Protein AF-A0A2N4Z0I4-F1 (afdb_monomer)

Sequence (172 aa):
FRTHAGIEQAISRGLAYAPYADLVWCETSKPDLEQARRFAEAIHARFPGKLLAYNCSPSFNWKKNLDDKTIASFQQQLSDMGYKYQFITLAGIHSMWFNMFDLAHAYAQGEGMRHYVEKVQQPEFAAAPEGYSFVSHQQEVGTGYFDKVTTIIQGGASSVTALTGSTEEDQF

Organism: Klebsiella variicola (NCBI:txid244366)

Solvent-accessible surface area (backbone atoms only — not comparable to full-atom values): 10260 Å² total; per-residue (Å²): 140,86,81,78,84,56,69,69,51,46,45,56,49,46,57,71,42,50,90,80,38,84,56,48,70,71,91,73,95,58,94,47,69,66,64,50,45,56,46,35,53,60,43,34,76,79,38,72,85,58,40,22,35,44,74,61,47,72,89,44,62,57,78,82,74,43,54,72,71,52,60,75,42,43,66,59,57,40,39,78,56,35,32,75,45,73,45,52,84,49,53,67,59,57,53,53,53,48,54,50,47,56,48,54,55,48,32,72,75,51,67,37,68,59,42,47,40,67,73,44,52,50,53,40,60,68,35,33,88,79,69,50,60,65,75,40,50,56,62,65,76,36,46,61,56,54,34,51,53,48,21,58,75,53,73,72,60,64,97,79,54,72,58,76,93,28,71,55,76,77,74,104

Mean predicted aligned error: 5.07 Å

InterPro domains:
  IPR006254 Isocitrate lyase [PF00463] (1-172)
  IPR006254 Isocitrate lyase [PTHR21631] (1-172)
  IPR006254 Isocitrate lyase [TIGR01346] (1-172)
  IPR015813 Pyruvate/Phosphoenolpyruvate kinase-like domain superfamily [SSF51621] (1-156)
  IPR040442 Pyruvate kinase-like domain superfamily [G3DSA:3.20.20.60] (1-172)

Radius of gyration: 24.91 Å; Cα contacts (8 Å, |Δi|>4): 155; chains: 1; bounding box: 67×44×56 Å

Foldseek 3Di:
DDDDDDLVVQLVVQLVCQVPDQEAEDDDPELDLVSLLVSLCSNCVNVPLRAYAYAPEPNYPDVVRDDPVCVVCSVVSSVVSRRPHYDYPCPPVCVVVVLVCQLVVVLVVDPNVVSCCVSPQVVQVVCVVVPRDCNLVCVVVPLVVVLVVVCVVVPNDDPDRDPVPDPSVVPD

Structure (mmCIF, N/CA/C/O backbone):
data_AF-A0A2N4Z0I4-F1
#
_entry.id   AF-A0A2N4Z0I4-F1
#
loop_
_atom_site.group_PDB
_atom_site.id
_atom_site.type_symbol
_atom_site.label_atom_id
_atom_site.label_alt_id
_atom_site.label_comp_id
_atom_site.label_asym_id
_atom_site.label_entity_id
_atom_site.label_seq_id
_atom_site.pdbx_PDB_ins_code
_atom_site.Cartn_x
_atom_site.Cartn_y
_atom_site.Cartn_z
_atom_site.occupancy
_atom_site.B_iso_or_equiv
_atom_site.auth_seq_id
_atom_site.auth_comp_id
_atom_site.auth_asym_id
_atom_site.auth_atom_id
_atom_site.pdbx_PDB_model_num
ATOM 1 N N . PHE A 1 1 ? 35.441 -11.682 -4.267 1.00 81.25 1 PHE A N 1
ATOM 2 C CA . PHE A 1 1 ? 35.013 -11.251 -5.619 1.00 81.25 1 PHE A CA 1
ATOM 3 C C . PHE A 1 1 ? 34.317 -9.891 -5.535 1.00 81.25 1 PHE A C 1
ATOM 5 O O . PHE A 1 1 ? 33.760 -9.592 -4.486 1.00 81.25 1 PHE A O 1
ATOM 12 N N . ARG A 1 2 ? 34.362 -9.066 -6.593 1.00 91.56 2 ARG A N 1
ATOM 13 C CA . ARG A 1 2 ? 33.592 -7.807 -6.743 1.00 91.56 2 ARG A CA 1
ATOM 14 C C . ARG A 1 2 ? 32.676 -7.929 -7.968 1.00 91.56 2 ARG A C 1
ATOM 16 O O . ARG A 1 2 ? 33.002 -8.696 -8.868 1.00 91.56 2 ARG A O 1
ATOM 23 N N . THR A 1 3 ? 31.555 -7.206 -8.002 1.00 93.81 3 THR A N 1
ATOM 24 C CA . THR A 1 3 ? 30.606 -7.236 -9.134 1.00 93.81 3 THR A CA 1
ATOM 25 C C . THR A 1 3 ? 30.303 -5.831 -9.651 1.00 93.81 3 THR A C 1
ATOM 27 O O . THR A 1 3 ? 30.473 -4.858 -8.916 1.00 93.81 3 THR A O 1
ATOM 30 N N . HIS A 1 4 ? 29.856 -5.732 -10.904 1.00 93.62 4 HIS A N 1
ATOM 31 C CA . HIS A 1 4 ? 29.339 -4.496 -11.489 1.00 93.62 4 HIS A CA 1
ATOM 32 C C . HIS A 1 4 ? 27.823 -4.438 -11.276 1.00 93.62 4 HIS A C 1
ATOM 34 O O . HIS A 1 4 ? 27.071 -5.123 -11.969 1.00 93.62 4 HIS A O 1
ATOM 40 N N . ALA A 1 5 ? 27.390 -3.663 -10.282 1.00 94.25 5 ALA A N 1
ATOM 41 C CA . ALA A 1 5 ? 25.975 -3.470 -9.984 1.00 94.25 5 ALA A CA 1
ATOM 42 C C . ALA A 1 5 ? 25.289 -2.612 -11.061 1.00 94.25 5 ALA A C 1
ATOM 44 O O . ALA A 1 5 ? 25.909 -1.718 -11.638 1.00 94.25 5 ALA A O 1
ATOM 45 N N . GLY A 1 6 ? 23.999 -2.859 -11.301 1.00 95.50 6 GLY A N 1
ATOM 46 C CA . GLY A 1 6 ? 23.176 -2.048 -12.198 1.00 95.50 6 GLY A CA 1
ATOM 47 C C . GLY A 1 6 ? 22.150 -2.855 -12.987 1.00 95.50 6 GLY A C 1
ATOM 48 O O . GLY A 1 6 ? 21.983 -4.059 -12.788 1.00 95.50 6 GLY A O 1
ATOM 49 N N . ILE A 1 7 ? 21.478 -2.169 -13.913 1.00 97.19 7 ILE A N 1
ATOM 50 C CA . ILE A 1 7 ? 20.348 -2.713 -14.674 1.00 97.19 7 ILE A CA 1
ATOM 51 C C . ILE A 1 7 ? 20.715 -3.940 -15.518 1.00 97.19 7 ILE A C 1
ATOM 53 O O . ILE A 1 7 ? 19.937 -4.881 -15.585 1.00 97.19 7 ILE A O 1
ATOM 57 N N . GLU A 1 8 ? 21.926 -3.999 -16.077 1.00 97.69 8 GLU A N 1
ATOM 58 C CA . GLU A 1 8 ? 22.389 -5.161 -16.852 1.00 97.69 8 GLU A CA 1
ATOM 59 C C . GLU A 1 8 ? 22.485 -6.427 -15.994 1.00 97.69 8 GLU A C 1
ATOM 61 O O . GLU A 1 8 ? 22.062 -7.510 -16.401 1.00 97.69 8 GLU A O 1
ATOM 66 N N . GLN A 1 9 ? 22.987 -6.287 -14.764 1.00 97.38 9 GLN A N 1
ATOM 67 C CA . GLN A 1 9 ? 23.040 -7.394 -13.814 1.00 97.38 9 GLN A CA 1
ATOM 68 C C . GLN A 1 9 ? 21.628 -7.823 -13.392 1.00 97.38 9 GLN A C 1
ATOM 70 O O . GLN A 1 9 ? 21.367 -9.021 -13.261 1.00 97.38 9 GLN A O 1
ATOM 75 N N . ALA A 1 10 ? 20.720 -6.863 -13.202 1.00 97.94 10 ALA A N 1
ATOM 76 C CA . ALA A 1 10 ? 19.330 -7.144 -12.873 1.00 97.94 10 ALA A CA 1
ATOM 77 C C . ALA A 1 10 ? 18.601 -7.874 -14.008 1.00 97.94 10 ALA A C 1
ATOM 79 O O . ALA A 1 10 ? 17.959 -8.885 -13.742 1.00 97.94 10 ALA A O 1
ATOM 80 N N . ILE A 1 11 ? 18.740 -7.427 -15.261 1.00 98.62 11 ILE A N 1
ATOM 81 C CA . ILE A 1 11 ? 18.153 -8.082 -16.441 1.00 98.62 11 ILE A CA 1
ATOM 82 C C . ILE A 1 11 ? 18.692 -9.508 -16.575 1.00 98.62 11 ILE A C 1
ATOM 84 O O . ILE A 1 11 ? 17.911 -10.448 -16.709 1.00 98.62 11 ILE A O 1
ATOM 88 N N . SER A 1 12 ? 20.014 -9.689 -16.475 1.00 98.44 12 SER A N 1
ATOM 89 C CA . SER A 1 12 ? 20.657 -11.007 -16.537 1.00 98.44 12 SER A CA 1
ATOM 90 C C . SER A 1 12 ? 20.060 -11.983 -15.513 1.00 98.44 12 SER A C 1
ATOM 92 O O . SER A 1 12 ? 19.677 -13.101 -15.862 1.00 98.44 12 SER A O 1
ATOM 94 N N . ARG A 1 13 ? 19.902 -11.539 -14.258 1.00 98.50 13 ARG A N 1
ATOM 95 C CA . ARG A 1 13 ? 19.281 -12.340 -13.193 1.00 98.50 13 ARG A CA 1
ATOM 96 C C . ARG A 1 13 ? 17.783 -12.544 -13.411 1.00 98.50 13 ARG A C 1
ATOM 98 O O . ARG A 1 13 ? 17.310 -13.664 -13.266 1.00 98.50 13 ARG A O 1
ATOM 105 N N . GLY A 1 14 ? 17.051 -11.506 -13.806 1.00 98.50 14 GLY A N 1
ATOM 106 C CA . GLY A 1 14 ? 15.618 -11.580 -14.085 1.00 98.50 14 GLY A CA 1
ATOM 107 C C . GLY A 1 14 ? 15.292 -12.599 -15.176 1.00 98.50 14 GLY A C 1
ATOM 108 O O . GLY A 1 14 ? 14.396 -13.418 -14.996 1.00 98.50 14 GLY A O 1
ATOM 109 N N . LEU A 1 15 ? 16.075 -12.627 -16.260 1.00 98.75 15 LEU A N 1
ATOM 110 C CA . LEU A 1 15 ? 15.952 -13.624 -17.326 1.00 98.75 15 LEU A CA 1
ATOM 111 C C . LEU A 1 15 ? 16.251 -15.045 -16.840 1.00 98.75 15 LEU A C 1
ATOM 113 O O . LEU A 1 15 ? 15.549 -15.978 -17.220 1.00 98.75 15 LEU A O 1
ATOM 117 N N . ALA A 1 16 ? 17.274 -15.215 -15.998 1.00 98.69 16 ALA A N 1
ATOM 118 C CA . ALA A 1 16 ? 17.616 -16.517 -15.431 1.00 98.69 16 ALA A CA 1
ATOM 119 C C . ALA A 1 16 ? 16.532 -17.044 -14.474 1.00 98.69 16 ALA A C 1
ATOM 121 O O . ALA A 1 16 ? 16.325 -18.253 -14.389 1.00 98.69 16 ALA A O 1
ATOM 122 N N . TYR A 1 17 ? 15.842 -16.151 -13.760 1.00 98.69 17 TYR A N 1
ATOM 123 C CA . TYR A 1 17 ? 14.817 -16.513 -12.777 1.00 98.69 17 TYR A CA 1
ATOM 124 C C . TYR A 1 17 ? 13.417 -16.645 -13.381 1.00 98.69 17 TYR A C 1
ATOM 126 O O . TYR A 1 17 ? 12.594 -17.371 -12.830 1.00 98.69 17 TYR A O 1
ATOM 134 N N . ALA A 1 18 ? 13.145 -16.000 -14.518 1.00 98.56 18 ALA A N 1
ATOM 135 C CA . ALA A 1 18 ? 11.823 -15.975 -15.139 1.00 98.56 18 ALA A CA 1
ATOM 136 C C . ALA A 1 18 ? 11.174 -17.363 -15.354 1.00 98.56 18 ALA A C 1
ATOM 138 O O . ALA A 1 18 ? 9.972 -17.464 -15.118 1.00 98.56 18 ALA A O 1
ATOM 139 N N . PRO A 1 19 ? 11.880 -18.450 -15.727 1.00 98.56 19 PRO A N 1
ATOM 140 C CA . PRO A 1 19 ? 11.257 -19.776 -15.842 1.00 98.56 19 PRO A CA 1
ATOM 141 C C . PRO A 1 19 ? 10.740 -20.367 -14.520 1.00 98.56 19 PRO A C 1
ATOM 143 O O . PRO A 1 19 ? 9.950 -21.303 -14.552 1.00 98.56 19 PRO A O 1
ATOM 146 N N . TYR A 1 20 ? 11.185 -19.839 -13.375 1.00 98.62 20 TYR A N 1
ATOM 147 C CA . TYR A 1 20 ? 10.960 -20.417 -12.044 1.00 98.62 20 TYR A CA 1
ATOM 148 C C . TYR A 1 20 ? 10.134 -19.528 -11.105 1.00 98.62 20 TYR A C 1
ATOM 150 O O . TYR A 1 20 ? 9.899 -19.911 -9.963 1.00 98.62 20 TYR A O 1
ATOM 158 N N . ALA A 1 21 ? 9.732 -18.337 -11.544 1.00 98.56 21 ALA A N 1
ATOM 159 C CA . ALA A 1 21 ? 8.993 -17.380 -10.726 1.00 98.56 21 ALA A CA 1
ATOM 160 C C . ALA A 1 21 ? 7.771 -16.881 -11.487 1.00 98.56 21 ALA A C 1
ATOM 162 O O . ALA A 1 21 ? 7.928 -16.470 -12.629 1.00 98.56 21 ALA A O 1
ATOM 163 N N . ASP A 1 22 ? 6.580 -16.863 -10.891 1.00 98.69 22 ASP A N 1
ATOM 164 C CA . ASP A 1 22 ? 5.375 -16.348 -11.561 1.00 98.69 22 ASP A CA 1
ATOM 165 C C . ASP A 1 22 ? 5.511 -14.860 -11.909 1.00 98.69 22 ASP A C 1
ATOM 167 O O . ASP A 1 22 ? 5.177 -14.442 -13.021 1.00 98.69 22 ASP A O 1
ATOM 171 N N . LEU A 1 23 ? 6.086 -14.087 -10.980 1.00 98.75 23 LEU A N 1
ATOM 172 C CA . LEU A 1 23 ? 6.410 -12.674 -11.137 1.00 98.75 23 LEU A CA 1
ATOM 173 C C . LEU A 1 23 ? 7.910 -12.429 -10.959 1.00 98.75 23 LEU A C 1
ATOM 175 O O . LEU A 1 23 ? 8.563 -13.074 -10.141 1.00 98.75 23 LEU A O 1
ATOM 179 N N . VAL A 1 24 ? 8.447 -11.444 -11.680 1.00 98.62 24 VAL A N 1
ATOM 180 C CA . VAL A 1 24 ? 9.829 -10.970 -11.502 1.00 98.62 24 VAL A CA 1
ATOM 181 C C . VAL A 1 24 ? 9.833 -9.520 -11.021 1.00 98.62 24 VAL A C 1
ATOM 183 O O . VAL A 1 24 ? 9.118 -8.672 -11.553 1.00 98.62 24 VAL A O 1
ATOM 186 N N . TRP A 1 25 ? 10.673 -9.226 -10.031 1.00 98.62 25 TRP A N 1
ATOM 187 C CA . TRP A 1 25 ? 10.873 -7.891 -9.469 1.00 98.62 25 TRP A CA 1
ATOM 188 C C . TRP A 1 25 ? 12.366 -7.549 -9.426 1.00 98.62 25 TRP A C 1
ATOM 190 O O . TRP A 1 25 ? 13.189 -8.366 -9.013 1.00 98.62 25 TRP A O 1
ATOM 200 N N . CYS A 1 26 ? 12.705 -6.332 -9.852 1.00 97.62 26 CYS A N 1
ATOM 201 C CA . CYS A 1 26 ? 14.008 -5.708 -9.651 1.00 97.62 26 CYS A CA 1
ATOM 202 C C . CYS A 1 26 ? 13.871 -4.538 -8.670 1.00 97.62 26 CYS A C 1
ATOM 204 O O . CYS A 1 26 ? 13.108 -3.609 -8.933 1.00 97.62 26 CYS A O 1
ATOM 206 N N . GLU A 1 27 ? 14.632 -4.550 -7.575 1.00 97.81 27 GLU A N 1
ATOM 207 C CA . GLU A 1 27 ? 14.760 -3.378 -6.701 1.00 97.81 27 GLU A CA 1
ATOM 208 C C . GLU A 1 27 ? 15.472 -2.236 -7.445 1.00 97.81 27 GLU A C 1
ATOM 210 O O . GLU A 1 27 ? 16.404 -2.477 -8.220 1.00 97.81 27 GLU A O 1
ATOM 215 N N . THR A 1 28 ? 15.053 -0.994 -7.204 1.00 95.94 28 THR A N 1
ATOM 216 C CA . THR A 1 28 ? 15.621 0.204 -7.839 1.00 95.94 28 THR A CA 1
ATOM 217 C C . THR A 1 28 ? 16.048 1.228 -6.788 1.00 95.94 28 THR A C 1
ATOM 219 O O . THR A 1 28 ? 15.600 1.212 -5.645 1.00 95.94 28 THR A O 1
ATOM 222 N N . SER A 1 29 ? 16.948 2.142 -7.156 1.00 95.69 29 SER A N 1
ATOM 223 C CA . SER A 1 29 ? 17.416 3.206 -6.252 1.00 95.69 29 SER A CA 1
ATOM 224 C C . SER A 1 29 ? 16.589 4.494 -6.337 1.00 95.69 29 SER A C 1
ATOM 226 O O . SER A 1 29 ? 16.764 5.390 -5.508 1.00 95.69 29 SER A O 1
ATOM 228 N N . LYS A 1 30 ? 15.712 4.604 -7.342 1.00 97.00 30 LYS A N 1
ATOM 229 C CA . LYS A 1 30 ? 14.841 5.753 -7.620 1.00 97.00 30 LYS A CA 1
ATOM 230 C C . LYS A 1 30 ? 13.547 5.291 -8.308 1.00 97.00 30 LYS A C 1
ATOM 232 O O . LYS A 1 30 ? 13.570 4.259 -8.986 1.00 97.00 30 LYS A O 1
ATOM 237 N N . PRO A 1 31 ? 12.456 6.073 -8.211 1.00 97.56 31 PRO A N 1
ATOM 238 C CA . PRO A 1 31 ? 11.245 5.828 -8.981 1.00 97.56 31 PRO A CA 1
ATOM 239 C C . PRO A 1 31 ? 11.462 6.319 -10.422 1.00 97.56 31 PRO A C 1
ATOM 241 O O . PRO A 1 31 ? 11.209 7.476 -10.742 1.00 97.56 31 PRO A O 1
ATOM 244 N N . ASP A 1 32 ? 12.006 5.450 -11.274 1.00 98.19 32 ASP A N 1
ATOM 245 C CA . ASP A 1 32 ? 12.416 5.766 -12.648 1.00 98.19 32 ASP A CA 1
ATOM 246 C C . ASP A 1 32 ? 11.672 4.871 -13.654 1.00 98.19 32 ASP A C 1
ATOM 248 O O . ASP A 1 32 ? 11.903 3.660 -13.725 1.00 98.19 32 ASP A O 1
ATOM 252 N N . LEU A 1 33 ? 10.767 5.484 -14.424 1.00 98.44 33 LEU A N 1
ATOM 253 C CA . LEU A 1 33 ? 9.953 4.800 -15.433 1.00 98.44 33 LEU A CA 1
ATOM 254 C C . LEU A 1 33 ? 10.768 4.336 -16.644 1.00 98.44 33 LEU A C 1
ATOM 256 O O . LEU A 1 33 ? 10.392 3.352 -17.275 1.00 98.44 33 LEU A O 1
ATOM 260 N N . GLU A 1 34 ? 11.879 4.997 -16.969 1.00 98.25 34 GLU A N 1
ATOM 261 C CA . GLU A 1 34 ? 12.736 4.591 -18.085 1.00 98.25 34 GLU A CA 1
ATOM 262 C C . GLU A 1 34 ? 13.508 3.323 -17.723 1.00 98.25 34 GLU A C 1
ATOM 264 O O . GLU A 1 34 ? 13.545 2.355 -18.485 1.00 98.25 34 GLU A O 1
ATOM 269 N N . GLN A 1 35 ? 14.065 3.285 -16.510 1.00 98.38 35 GLN A N 1
ATOM 270 C CA . GLN A 1 35 ? 14.698 2.075 -15.992 1.00 98.38 35 GLN A CA 1
ATOM 271 C C . GLN A 1 35 ? 13.698 0.912 -15.898 1.00 98.38 35 GLN A C 1
ATOM 273 O O . GLN A 1 35 ? 14.046 -0.216 -16.258 1.00 98.38 35 GLN A O 1
ATOM 278 N N . ALA A 1 36 ? 12.467 1.184 -15.450 1.00 98.69 36 ALA A N 1
ATOM 279 C CA . ALA A 1 36 ? 11.396 0.191 -15.394 1.00 98.69 36 ALA A CA 1
ATOM 280 C C . ALA A 1 36 ? 11.048 -0.347 -16.792 1.00 98.69 36 ALA A C 1
ATOM 282 O O . ALA A 1 36 ? 11.008 -1.561 -16.994 1.00 98.69 36 ALA A O 1
ATOM 283 N N . ARG A 1 37 ? 10.888 0.539 -17.784 1.00 98.75 37 ARG A N 1
ATOM 284 C CA . ARG A 1 37 ? 10.606 0.152 -19.172 1.00 98.75 37 ARG A CA 1
ATOM 285 C C . ARG A 1 37 ? 11.709 -0.733 -19.744 1.00 98.75 37 ARG A C 1
ATOM 287 O O . ARG A 1 37 ? 11.415 -1.814 -20.242 1.00 98.75 37 ARG A O 1
ATOM 294 N N . ARG A 1 38 ? 12.975 -0.333 -19.591 1.00 98.69 38 ARG A N 1
ATOM 295 C CA . ARG A 1 38 ? 14.127 -1.114 -20.068 1.00 98.69 38 ARG A CA 1
ATOM 296 C C . ARG A 1 38 ? 14.169 -2.518 -19.465 1.00 98.69 38 ARG A C 1
ATOM 298 O O . ARG A 1 38 ? 14.488 -3.476 -20.166 1.00 98.69 38 ARG A O 1
ATOM 305 N N . PHE A 1 39 ? 13.873 -2.651 -18.170 1.00 98.81 39 PHE A N 1
ATOM 306 C CA . PHE A 1 39 ? 13.789 -3.965 -17.533 1.00 98.81 39 PHE A CA 1
ATOM 307 C C . PHE A 1 39 ? 12.649 -4.793 -18.131 1.00 98.81 39 PHE A C 1
ATOM 309 O O . PHE A 1 39 ? 12.873 -5.930 -18.543 1.00 98.81 39 PHE A O 1
ATOM 316 N N . ALA A 1 40 ? 11.447 -4.218 -18.204 1.00 98.81 40 ALA A N 1
ATOM 317 C CA . ALA A 1 40 ? 10.260 -4.897 -18.706 1.00 98.81 40 ALA A CA 1
ATOM 318 C C . ALA A 1 40 ? 10.432 -5.383 -20.151 1.00 98.81 40 ALA A C 1
ATOM 320 O O . ALA A 1 40 ? 10.242 -6.567 -20.421 1.00 98.81 40 ALA A O 1
ATOM 321 N N . GLU A 1 41 ? 10.889 -4.508 -21.049 1.00 98.75 41 GLU A N 1
ATOM 322 C CA . GLU A 1 41 ? 11.152 -4.837 -22.453 1.00 98.75 41 GLU A CA 1
ATOM 323 C C . GLU A 1 41 ? 12.166 -5.978 -22.590 1.00 98.75 41 GLU A C 1
ATOM 325 O O . GLU A 1 41 ? 11.949 -6.911 -23.364 1.00 98.75 41 GLU A O 1
ATOM 330 N N . ALA A 1 42 ? 13.247 -5.963 -21.802 1.00 98.75 42 ALA A N 1
ATOM 331 C CA . ALA A 1 42 ? 14.258 -7.015 -21.843 1.00 98.75 42 ALA A CA 1
ATOM 332 C C . ALA A 1 42 ? 13.721 -8.374 -21.363 1.00 98.75 42 ALA A C 1
ATOM 334 O O . ALA A 1 4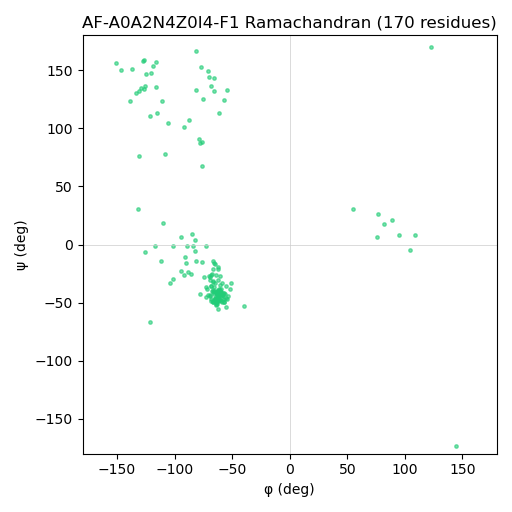2 ? 14.035 -9.406 -21.964 1.00 98.75 42 ALA A O 1
ATOM 335 N N . ILE A 1 43 ? 12.900 -8.392 -20.306 1.00 98.81 43 ILE A N 1
ATOM 336 C CA . ILE A 1 43 ? 12.248 -9.621 -19.837 1.00 98.81 43 ILE A CA 1
ATOM 337 C C . ILE A 1 43 ? 11.242 -10.116 -20.878 1.00 98.81 43 ILE A C 1
ATOM 339 O O . ILE A 1 43 ? 11.283 -11.290 -21.252 1.00 98.81 43 ILE A O 1
ATOM 343 N N . HIS A 1 44 ? 10.374 -9.241 -21.391 1.00 98.81 44 HIS A N 1
ATOM 344 C CA . HIS A 1 44 ? 9.329 -9.605 -22.351 1.00 98.81 44 HIS A CA 1
ATOM 345 C C . HIS A 1 44 ? 9.867 -10.013 -23.719 1.00 98.81 44 HIS A C 1
ATOM 347 O O . HIS A 1 44 ? 9.248 -10.849 -24.370 1.00 98.81 44 HIS A O 1
ATOM 353 N N . ALA A 1 45 ? 11.043 -9.532 -24.128 1.00 98.69 45 ALA A N 1
ATOM 354 C CA . ALA A 1 45 ? 11.708 -9.994 -25.347 1.00 98.69 45 ALA A CA 1
ATOM 355 C C . ALA A 1 45 ? 12.041 -11.499 -25.318 1.00 98.69 45 ALA A C 1
ATOM 357 O O . ALA A 1 45 ? 12.137 -12.136 -26.367 1.00 98.69 45 ALA A O 1
ATOM 358 N N . ARG A 1 46 ? 12.235 -12.082 -24.126 1.00 98.50 46 ARG A N 1
ATOM 359 C CA . ARG A 1 46 ? 12.481 -13.524 -23.935 1.00 98.50 46 ARG A CA 1
ATOM 360 C C . ARG A 1 46 ? 11.259 -14.274 -23.415 1.00 98.50 46 ARG A C 1
ATOM 362 O O . ARG A 1 46 ? 11.071 -15.434 -23.764 1.00 98.50 46 ARG A O 1
ATOM 369 N N . PHE A 1 47 ? 10.448 -13.617 -22.594 1.00 98.56 47 PHE A N 1
ATOM 370 C CA . PHE A 1 47 ? 9.264 -14.173 -21.951 1.00 98.56 47 PHE A CA 1
ATOM 371 C C . PHE A 1 47 ? 8.072 -13.222 -22.145 1.00 98.56 47 PHE A C 1
ATOM 373 O O . PHE A 1 47 ? 7.711 -12.491 -21.216 1.00 98.56 47 PHE A O 1
ATOM 380 N N . PRO A 1 48 ? 7.466 -13.181 -23.347 1.00 98.56 48 PRO A N 1
ATOM 381 C CA . PRO A 1 48 ? 6.326 -12.311 -23.617 1.00 98.56 48 PRO A CA 1
ATOM 382 C C . PRO A 1 48 ? 5.196 -12.531 -22.607 1.00 98.56 48 PRO A C 1
ATOM 384 O O . PRO A 1 48 ? 4.838 -13.668 -22.304 1.00 98.56 48 PRO A O 1
ATOM 387 N N . GLY A 1 49 ? 4.648 -11.442 -22.066 1.00 97.56 49 GLY A N 1
ATOM 388 C CA . GLY A 1 49 ? 3.566 -11.501 -21.079 1.00 97.56 49 GLY A CA 1
ATOM 389 C C . GLY A 1 49 ? 3.995 -11.903 -19.664 1.00 97.56 49 GLY A C 1
ATOM 390 O O . GLY A 1 49 ? 3.129 -12.067 -18.805 1.00 97.56 49 GLY A O 1
ATOM 391 N N . LYS A 1 50 ? 5.301 -12.043 -19.383 1.00 98.75 50 LYS A N 1
ATOM 392 C CA . LYS A 1 50 ? 5.781 -12.326 -18.024 1.00 98.75 50 LYS A CA 1
ATOM 393 C C . LYS A 1 50 ? 5.305 -11.249 -17.051 1.00 98.75 50 LYS A C 1
ATOM 395 O O . LYS A 1 50 ? 5.576 -10.068 -17.258 1.00 98.75 50 LYS A O 1
ATOM 400 N N . LEU A 1 51 ? 4.615 -11.651 -15.988 1.00 98.75 51 LEU A N 1
ATOM 401 C CA . LEU A 1 51 ? 4.135 -10.713 -14.980 1.00 98.75 51 LEU A CA 1
ATOM 402 C C . LEU A 1 51 ? 5.320 -10.121 -14.208 1.00 98.75 51 LEU A C 1
ATOM 404 O O . LEU A 1 51 ? 6.256 -10.830 -13.831 1.00 98.75 51 LEU A O 1
ATOM 408 N N . LEU A 1 52 ? 5.283 -8.812 -13.979 1.00 98.94 52 LEU A N 1
ATOM 409 C CA . LEU A 1 52 ? 6.310 -8.096 -13.230 1.00 98.94 52 LEU A CA 1
ATOM 410 C C . LEU A 1 52 ? 5.717 -7.502 -11.953 1.00 98.94 52 LEU A C 1
ATOM 412 O O . LEU A 1 52 ? 4.511 -7.248 -11.868 1.00 98.94 52 LEU A O 1
ATOM 416 N N . ALA A 1 53 ? 6.578 -7.251 -10.972 1.00 98.88 53 ALA A N 1
ATOM 417 C CA . ALA A 1 53 ? 6.217 -6.546 -9.752 1.00 98.88 53 ALA A CA 1
ATOM 418 C C . ALA A 1 53 ? 7.121 -5.331 -9.500 1.00 98.88 53 ALA A C 1
ATOM 420 O O . ALA A 1 53 ? 8.296 -5.335 -9.878 1.00 98.88 53 ALA A O 1
ATOM 421 N N . TYR A 1 54 ? 6.555 -4.280 -8.901 1.00 98.88 54 TYR A N 1
ATOM 422 C CA . TYR A 1 54 ? 7.250 -3.019 -8.636 1.00 98.88 54 TYR A CA 1
ATOM 423 C C . TYR A 1 54 ? 7.001 -2.529 -7.207 1.00 98.88 54 TYR A C 1
ATOM 425 O O . TYR A 1 54 ? 5.858 -2.416 -6.760 1.00 98.88 54 TYR A O 1
ATOM 433 N N . ASN A 1 55 ? 8.083 -2.185 -6.513 1.00 98.81 55 ASN A N 1
ATOM 434 C CA . ASN A 1 55 ? 8.044 -1.553 -5.200 1.00 98.81 55 ASN A CA 1
ATOM 435 C C . ASN A 1 55 ? 7.966 -0.026 -5.353 1.00 98.81 55 ASN A C 1
ATOM 437 O O . ASN A 1 55 ? 8.952 0.636 -5.682 1.00 98.81 55 ASN A O 1
ATOM 441 N N . CYS A 1 56 ? 6.800 0.551 -5.078 1.00 98.50 56 CYS A N 1
ATOM 442 C CA . CYS A 1 56 ? 6.600 1.991 -4.944 1.00 98.50 56 CYS A CA 1
ATOM 443 C C . CYS A 1 56 ? 7.145 2.459 -3.580 1.00 98.50 56 CYS A C 1
ATOM 445 O O . CYS A 1 56 ? 6.396 2.841 -2.683 1.00 98.50 56 CYS A O 1
ATOM 447 N N . SER A 1 57 ? 8.467 2.393 -3.422 1.00 98.19 57 SER A N 1
ATOM 448 C CA . SER A 1 57 ? 9.135 2.476 -2.123 1.00 98.19 57 SER A CA 1
ATOM 449 C C . SER A 1 57 ? 8.984 3.838 -1.425 1.00 98.19 57 SER A C 1
ATOM 451 O O . SER A 1 57 ? 9.299 4.875 -2.020 1.00 98.19 57 SER A O 1
ATOM 453 N N . PRO A 1 58 ? 8.621 3.869 -0.128 1.00 97.69 58 PRO A N 1
ATOM 454 C CA . PRO A 1 58 ? 8.724 5.070 0.709 1.00 97.69 58 PRO A CA 1
ATOM 455 C C . PRO A 1 58 ? 10.163 5.532 0.961 1.00 97.69 58 PRO A C 1
ATOM 457 O O . PRO A 1 58 ? 10.380 6.675 1.350 1.00 97.69 58 PRO A O 1
ATOM 460 N N . SER A 1 59 ? 11.167 4.682 0.706 1.00 97.38 59 SER A N 1
ATOM 461 C CA . SER A 1 59 ? 12.577 5.093 0.765 1.00 97.38 59 SER A CA 1
ATOM 462 C C . SER A 1 59 ? 12.940 6.105 -0.327 1.00 97.38 59 SER A C 1
ATOM 464 O O . SER A 1 59 ? 13.988 6.749 -0.256 1.00 97.38 59 SER A O 1
ATOM 466 N N . PHE A 1 60 ? 12.089 6.269 -1.342 1.00 98.06 60 PHE A N 1
ATOM 467 C CA . PHE A 1 60 ? 12.248 7.308 -2.342 1.00 98.06 60 PHE A CA 1
ATOM 468 C C . PHE A 1 60 ? 11.714 8.643 -1.829 1.00 98.06 60 PHE A C 1
ATOM 470 O O . PHE A 1 60 ? 10.579 8.755 -1.374 1.00 98.06 60 PHE A O 1
ATOM 477 N N . ASN A 1 61 ? 12.492 9.709 -2.016 1.00 97.50 61 ASN A N 1
ATOM 478 C CA . ASN A 1 61 ? 11.935 11.055 -1.952 1.00 97.50 61 ASN A CA 1
ATOM 479 C C . ASN A 1 61 ? 11.213 11.350 -3.280 1.00 97.50 61 ASN A C 1
ATOM 481 O O . ASN A 1 61 ? 11.839 11.804 -4.239 1.00 97.50 61 ASN A O 1
ATOM 485 N N . TRP A 1 62 ? 9.918 11.037 -3.348 1.00 98.31 62 TRP A N 1
ATOM 486 C CA . TRP A 1 62 ? 9.112 11.105 -4.574 1.00 98.31 62 TRP A CA 1
ATOM 487 C C . TRP A 1 62 ? 9.143 12.486 -5.235 1.00 98.31 62 TRP A C 1
ATOM 489 O O . TRP A 1 62 ? 9.559 12.595 -6.384 1.00 98.31 62 TRP A O 1
ATOM 499 N N . LYS A 1 63 ? 8.823 13.550 -4.488 1.00 98.00 63 LYS A N 1
ATOM 500 C CA . LYS A 1 63 ? 8.800 14.938 -4.992 1.00 98.00 63 LYS A CA 1
ATOM 501 C C . LYS A 1 63 ? 10.180 15.485 -5.369 1.00 98.00 63 LYS A C 1
ATOM 503 O O . LYS A 1 63 ? 10.275 16.426 -6.146 1.00 98.00 63 LYS A O 1
ATOM 508 N N . LYS A 1 64 ? 11.265 14.908 -4.840 1.00 98.06 64 LYS A N 1
ATOM 509 C CA . LYS A 1 64 ? 12.631 15.239 -5.280 1.00 98.06 64 LYS A CA 1
ATOM 510 C C . LYS A 1 64 ? 12.970 14.626 -6.641 1.00 98.06 64 LYS A C 1
ATOM 512 O O . LYS A 1 64 ? 13.846 15.149 -7.324 1.00 98.06 64 LYS A O 1
ATOM 517 N N . ASN A 1 65 ? 12.353 13.501 -7.002 1.00 97.69 65 ASN A N 1
ATOM 518 C CA . ASN A 1 65 ? 12.678 12.774 -8.230 1.00 97.69 65 ASN A CA 1
ATOM 519 C C . ASN A 1 65 ? 11.675 13.028 -9.360 1.00 97.69 65 ASN A C 1
ATOM 521 O O . ASN A 1 65 ? 12.070 12.947 -10.517 1.00 97.69 65 ASN A O 1
ATOM 525 N N . LEU A 1 66 ? 10.410 13.310 -9.041 1.00 97.88 66 LEU A 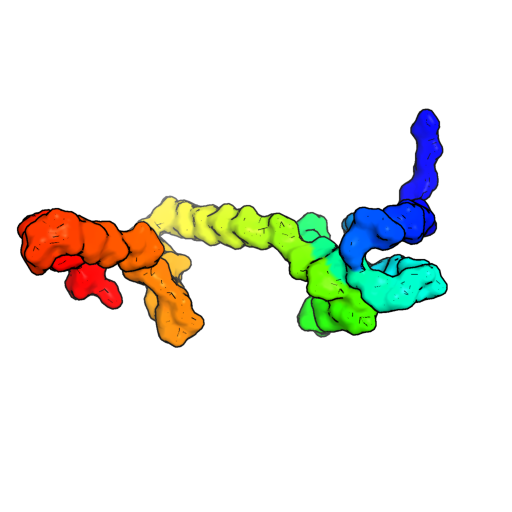N 1
ATOM 526 C CA . LEU A 1 66 ? 9.306 13.344 -9.998 1.00 97.88 66 LEU A CA 1
ATOM 527 C C . LEU A 1 66 ? 8.385 14.545 -9.758 1.00 97.88 66 LEU A C 1
ATOM 529 O O . LEU A 1 66 ? 8.211 14.987 -8.621 1.00 97.88 66 LEU A O 1
ATOM 533 N N . ASP A 1 67 ? 7.762 15.025 -10.836 1.00 98.31 67 ASP A N 1
ATOM 534 C CA . ASP A 1 67 ? 6.680 16.008 -10.778 1.00 98.31 67 ASP A CA 1
ATOM 535 C C . ASP A 1 67 ? 5.318 15.363 -10.453 1.00 98.31 67 ASP A C 1
ATOM 537 O O . ASP A 1 67 ? 5.132 14.146 -10.516 1.00 98.31 67 ASP A O 1
ATOM 541 N N . ASP A 1 68 ? 4.340 16.201 -10.117 1.00 98.38 68 ASP A N 1
ATOM 542 C CA . ASP A 1 68 ? 3.009 15.794 -9.656 1.00 98.38 68 ASP A CA 1
ATOM 543 C C . ASP A 1 68 ? 2.239 14.984 -10.697 1.00 98.38 68 ASP A C 1
ATOM 545 O O . ASP A 1 68 ? 1.567 14.008 -10.359 1.00 98.38 68 ASP A O 1
ATOM 549 N N . LYS A 1 69 ? 2.371 15.354 -11.974 1.00 98.50 69 LYS A N 1
ATOM 550 C CA . LYS A 1 69 ? 1.705 14.660 -13.080 1.00 98.50 69 LYS A CA 1
ATOM 551 C C . LYS A 1 69 ? 2.272 13.251 -13.251 1.00 98.50 69 LYS A C 1
ATOM 553 O O . LYS A 1 69 ? 1.530 12.296 -13.500 1.00 98.50 69 LYS A O 1
ATOM 558 N N . THR A 1 70 ? 3.585 13.115 -13.103 1.00 98.25 70 THR A N 1
ATOM 559 C CA . THR A 1 70 ? 4.287 11.840 -13.211 1.00 98.25 70 THR A CA 1
ATOM 560 C C . THR A 1 70 ? 3.978 10.958 -12.012 1.00 98.25 70 THR A C 1
ATOM 562 O O . THR A 1 70 ? 3.662 9.793 -12.211 1.00 98.25 70 THR A O 1
ATOM 565 N N . ILE A 1 71 ? 3.967 11.503 -10.789 1.00 98.56 71 ILE A N 1
ATOM 566 C CA . ILE A 1 71 ? 3.556 10.771 -9.579 1.00 98.56 71 ILE A CA 1
ATOM 567 C C . ILE A 1 71 ? 2.129 10.231 -9.733 1.00 98.56 71 ILE A C 1
ATOM 569 O O . ILE A 1 71 ? 1.905 9.040 -9.526 1.00 98.56 71 ILE A O 1
ATOM 573 N N . ALA A 1 72 ? 1.180 11.073 -10.157 1.00 98.50 72 ALA A N 1
ATOM 574 C CA . ALA A 1 72 ? -0.225 10.687 -10.298 1.00 98.50 72 ALA A CA 1
ATOM 575 C C . ALA A 1 72 ? -0.455 9.571 -11.334 1.00 98.50 72 ALA A C 1
ATOM 577 O O . ALA A 1 72 ? -1.372 8.770 -11.185 1.00 98.50 72 ALA A O 1
ATOM 578 N N . SER A 1 73 ? 0.376 9.498 -12.378 1.00 98.50 73 SER A N 1
ATOM 579 C CA . SER A 1 73 ? 0.262 8.491 -13.444 1.00 98.50 73 SER A CA 1
ATOM 580 C C . SER A 1 73 ? 1.252 7.326 -13.315 1.00 98.50 73 SER A C 1
ATOM 582 O O . SER A 1 73 ? 1.219 6.411 -14.138 1.00 98.50 73 SER A O 1
ATOM 584 N N . PHE A 1 74 ? 2.119 7.328 -12.297 1.00 98.75 74 PHE A N 1
ATOM 585 C CA . PHE A 1 74 ? 3.261 6.416 -12.183 1.00 98.75 74 PHE A CA 1
ATOM 586 C C . PHE A 1 74 ? 2.842 4.941 -12.215 1.00 98.75 74 PHE A C 1
ATOM 588 O O . PHE A 1 74 ? 3.367 4.157 -13.003 1.00 98.75 74 PHE A O 1
ATOM 595 N N . GLN A 1 75 ? 1.849 4.569 -11.402 1.00 98.69 75 GLN A N 1
ATOM 596 C CA . GLN A 1 75 ? 1.374 3.186 -11.312 1.00 98.69 75 GLN A CA 1
ATOM 597 C C . GLN A 1 75 ? 0.670 2.711 -12.587 1.00 98.69 75 GLN A C 1
ATOM 599 O O . GLN A 1 75 ? 0.831 1.556 -12.990 1.00 98.69 75 GLN A O 1
ATOM 604 N N . GLN A 1 76 ? -0.071 3.599 -13.259 1.00 98.75 76 GLN A N 1
ATOM 605 C CA . GLN A 1 76 ? -0.708 3.268 -14.533 1.00 98.75 76 GLN A CA 1
ATOM 606 C C . GLN A 1 76 ? 0.351 3.000 -15.606 1.00 98.75 76 GLN A C 1
ATOM 608 O O . GLN A 1 76 ? 0.311 1.958 -16.251 1.00 98.75 76 GLN A O 1
ATOM 613 N N . GLN A 1 77 ? 1.357 3.873 -15.717 1.00 98.75 77 GLN A N 1
ATOM 614 C CA . GLN A 1 77 ? 2.456 3.689 -16.668 1.00 98.75 77 GLN A CA 1
ATOM 615 C C . GLN A 1 77 ? 3.239 2.39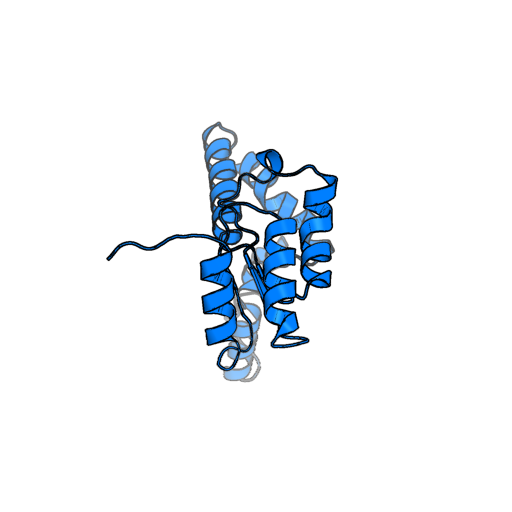3 -16.402 1.00 98.75 77 GLN A C 1
ATOM 617 O O . GLN A 1 77 ? 3.584 1.680 -17.341 1.00 98.75 77 GLN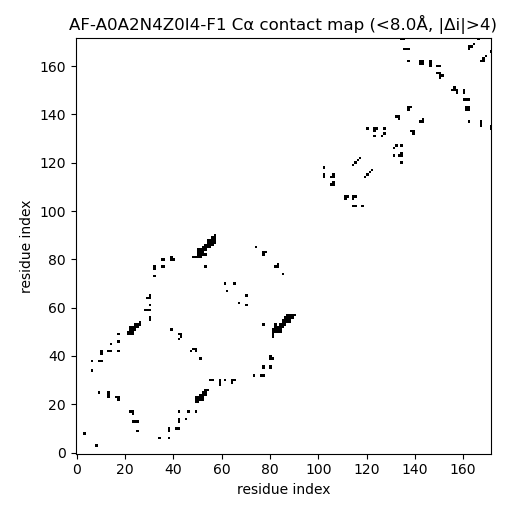 A O 1
ATOM 622 N N . LEU A 1 78 ? 3.474 2.036 -15.135 1.00 98.81 78 LEU A N 1
ATOM 623 C CA . LEU A 1 78 ? 4.049 0.737 -14.771 1.00 98.81 78 LEU A CA 1
ATOM 624 C C . LEU A 1 78 ? 3.143 -0.436 -15.186 1.00 98.81 78 LEU A C 1
ATOM 626 O O . 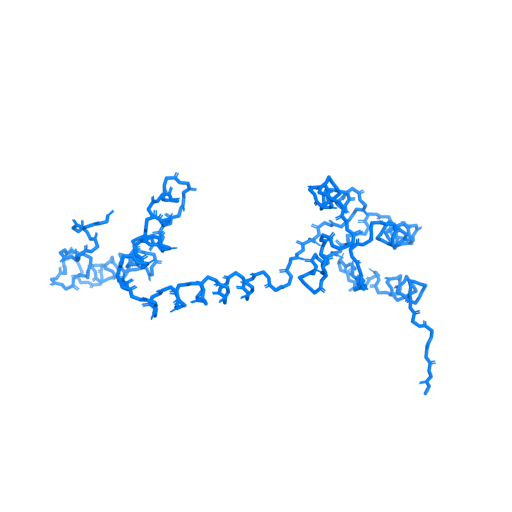LEU A 1 78 ? 3.625 -1.441 -15.713 1.00 98.81 78 LEU A O 1
ATOM 630 N N . SER A 1 79 ? 1.828 -0.324 -14.980 1.00 98.69 79 SER A N 1
ATOM 631 C CA . SER A 1 79 ? 0.872 -1.362 -15.385 1.00 98.69 79 SER A CA 1
ATOM 632 C C . SER A 1 79 ? 0.917 -1.605 -16.893 1.00 98.69 79 SER A C 1
ATOM 634 O O . SER A 1 79 ? 0.908 -2.766 -17.317 1.00 98.69 79 SER A O 1
ATOM 636 N N . ASP A 1 80 ? 1.034 -0.544 -17.693 1.00 98.56 80 ASP A N 1
ATOM 637 C CA . ASP A 1 80 ? 1.131 -0.617 -19.155 1.00 98.56 80 ASP A CA 1
ATOM 638 C C . ASP A 1 80 ? 2.417 -1.335 -19.615 1.00 98.56 80 ASP A C 1
ATOM 640 O O . ASP A 1 80 ? 2.423 -1.990 -20.655 1.00 98.56 80 ASP A O 1
ATOM 644 N N . MET A 1 81 ? 3.478 -1.310 -18.798 1.00 98.69 81 MET A N 1
ATOM 645 C CA . MET A 1 81 ? 4.730 -2.059 -19.007 1.00 98.69 81 MET A CA 1
ATOM 646 C C . MET A 1 81 ? 4.678 -3.511 -18.491 1.00 98.69 81 MET A C 1
ATOM 648 O O . MET A 1 81 ? 5.659 -4.240 -18.602 1.00 98.69 81 MET A O 1
ATOM 652 N N . GLY A 1 82 ? 3.568 -3.956 -17.891 1.00 98.69 82 GLY A N 1
ATOM 653 C CA . GLY A 1 82 ? 3.408 -5.321 -17.367 1.00 98.69 82 GLY A CA 1
ATOM 654 C C . GLY A 1 82 ? 3.719 -5.508 -15.877 1.00 98.69 82 GLY A C 1
ATOM 655 O O . GLY A 1 82 ? 3.700 -6.644 -15.395 1.00 98.69 82 GLY A O 1
ATOM 656 N N . TYR A 1 83 ? 3.937 -4.427 -15.120 1.00 98.81 83 TYR A N 1
ATOM 657 C CA . TYR A 1 83 ? 4.016 -4.476 -13.656 1.00 98.81 83 TYR A CA 1
ATOM 658 C C . TYR A 1 83 ? 2.616 -4.604 -13.048 1.00 98.81 83 TYR A C 1
ATOM 660 O O . TYR A 1 83 ? 1.944 -3.611 -12.759 1.00 98.81 83 TYR A O 1
ATOM 668 N N . LYS A 1 84 ? 2.151 -5.847 -12.894 1.00 98.56 84 LYS A N 1
ATOM 669 C CA . LYS A 1 84 ? 0.781 -6.166 -12.460 1.00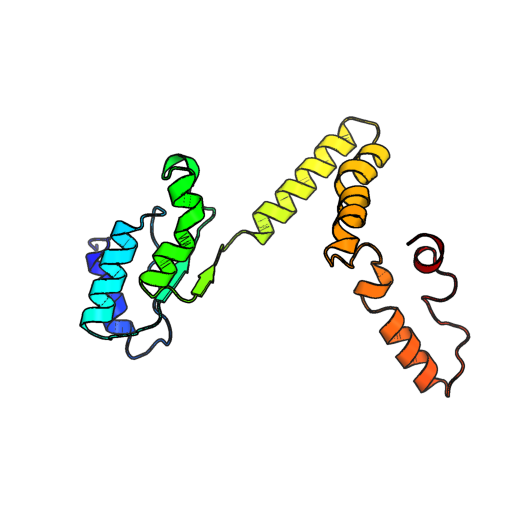 98.56 84 LYS A CA 1
ATOM 670 C C . LYS A 1 84 ? 0.621 -6.301 -10.951 1.00 98.56 84 LYS A C 1
ATOM 672 O O . LYS A 1 84 ? -0.500 -6.218 -10.466 1.00 98.56 84 LYS A O 1
ATOM 677 N N . TYR A 1 85 ? 1.718 -6.446 -10.214 1.00 98.81 85 TYR A N 1
ATOM 678 C CA . TYR A 1 85 ? 1.712 -6.355 -8.758 1.00 98.81 85 TYR A CA 1
ATOM 679 C C . TYR A 1 85 ? 2.541 -5.152 -8.309 1.00 98.81 85 TYR A C 1
ATOM 681 O O . TYR A 1 85 ? 3.754 -5.107 -8.509 1.00 98.81 85 TYR A O 1
ATOM 689 N N . GLN A 1 86 ? 1.884 -4.152 -7.733 1.00 98.81 86 GLN A N 1
ATOM 690 C CA . GLN A 1 86 ? 2.518 -2.910 -7.297 1.00 98.81 86 GLN A CA 1
ATOM 691 C C . GLN A 1 86 ? 2.180 -2.674 -5.833 1.00 98.81 86 GLN A C 1
ATOM 693 O O . GLN A 1 86 ? 1.029 -2.829 -5.431 1.00 98.81 86 GLN A O 1
ATOM 698 N N . PHE A 1 87 ? 3.180 -2.331 -5.030 1.00 98.69 87 PHE A N 1
ATOM 699 C CA . PHE A 1 87 ? 3.017 -2.249 -3.582 1.00 98.69 87 PHE A CA 1
ATOM 700 C C . PHE A 1 87 ? 3.886 -1.150 -2.981 1.00 98.69 87 PHE A C 1
ATOM 702 O O . PHE A 1 87 ? 4.962 -0.843 -3.488 1.00 98.69 87 PHE A O 1
ATOM 709 N N . ILE A 1 88 ? 3.420 -0.574 -1.873 1.00 98.69 88 ILE A N 1
ATOM 710 C CA . ILE A 1 88 ? 4.173 0.374 -1.051 1.00 98.69 88 ILE A CA 1
ATOM 711 C C . ILE A 1 88 ? 4.596 -0.369 0.218 1.00 98.69 88 ILE A C 1
ATOM 713 O O . ILE A 1 88 ? 3.779 -0.608 1.105 1.00 98.69 88 ILE A O 1
ATOM 717 N N . THR A 1 89 ? 5.871 -0.744 0.310 1.00 97.94 89 THR A N 1
ATOM 718 C CA . THR A 1 89 ? 6.388 -1.631 1.372 1.00 97.94 89 THR A CA 1
ATOM 719 C C . THR A 1 89 ? 6.146 -1.132 2.794 1.00 97.94 89 THR A C 1
ATOM 721 O O . THR A 1 89 ? 5.795 -1.923 3.663 1.00 97.94 89 THR A O 1
ATOM 724 N N . LEU A 1 90 ? 6.331 0.168 3.047 1.00 97.44 90 LEU A N 1
ATOM 725 C CA . LEU A 1 90 ? 6.299 0.749 4.398 1.00 97.44 90 LEU A CA 1
ATOM 726 C C . LEU A 1 90 ? 5.075 1.647 4.652 1.00 97.44 90 LEU A C 1
ATOM 728 O O . LEU A 1 90 ? 5.092 2.443 5.591 1.00 97.44 90 LEU A O 1
ATOM 732 N N . ALA A 1 91 ? 4.013 1.534 3.842 1.00 97.88 91 ALA A N 1
ATOM 733 C CA . ALA A 1 91 ? 2.825 2.389 3.963 1.00 97.88 91 ALA A CA 1
ATOM 734 C C . ALA A 1 91 ? 2.208 2.353 5.371 1.00 97.88 91 ALA A C 1
ATOM 736 O O . ALA A 1 91 ? 1.938 3.401 5.955 1.00 97.88 91 ALA A O 1
ATOM 737 N N . GLY A 1 92 ? 2.047 1.153 5.941 1.00 97.06 92 GLY A N 1
ATOM 738 C CA . GLY A 1 92 ? 1.453 0.978 7.269 1.00 97.06 92 GLY A CA 1
ATOM 739 C C . GLY A 1 92 ? 2.268 1.632 8.386 1.00 97.06 92 GLY A C 1
ATOM 740 O O . GLY A 1 92 ? 1.700 2.305 9.238 1.00 97.06 92 GLY A O 1
ATOM 741 N N . ILE A 1 93 ? 3.599 1.500 8.352 1.00 96.81 93 ILE A N 1
ATOM 742 C CA . ILE A 1 93 ? 4.488 2.089 9.368 1.00 96.81 93 ILE A CA 1
ATOM 743 C C . ILE A 1 93 ? 4.454 3.615 9.285 1.00 96.81 93 ILE A C 1
ATOM 745 O O . ILE A 1 93 ? 4.245 4.275 10.300 1.00 96.81 93 ILE A O 1
ATOM 749 N N . HIS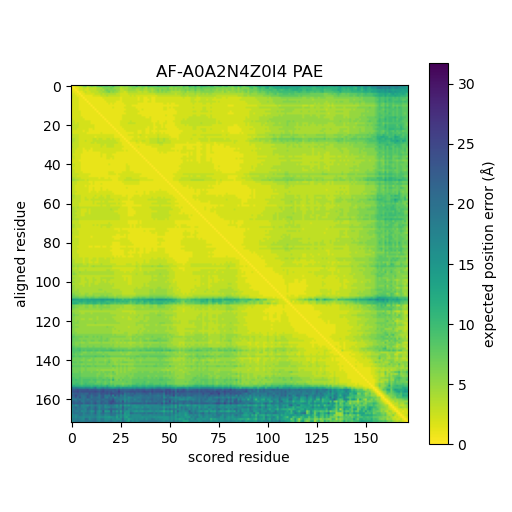 A 1 94 ? 4.617 4.180 8.083 1.00 98.12 94 HIS A N 1
ATOM 750 C CA . HIS A 1 94 ? 4.585 5.631 7.905 1.00 98.12 94 HIS A CA 1
ATOM 751 C C . HIS A 1 94 ? 3.239 6.230 8.318 1.00 98.12 94 HIS A C 1
ATOM 753 O O . HIS A 1 94 ? 3.232 7.235 9.021 1.00 98.12 94 HIS A O 1
ATOM 759 N N . SER A 1 95 ? 2.123 5.604 7.931 1.00 97.50 95 SER A N 1
ATOM 760 C CA . SER A 1 95 ? 0.787 6.074 8.305 1.00 97.50 95 SER A CA 1
ATOM 761 C C . SER A 1 95 ? 0.562 5.995 9.818 1.00 97.50 95 SER A C 1
ATOM 763 O O . SER A 1 95 ? 0.234 6.994 10.453 1.00 97.50 95 SER A O 1
ATOM 765 N N . MET A 1 96 ? 0.801 4.833 10.428 1.00 97.50 96 MET A N 1
ATOM 766 C CA . MET A 1 96 ? 0.541 4.612 11.852 1.00 97.50 96 MET A CA 1
ATOM 767 C C . MET A 1 96 ? 1.398 5.511 12.747 1.00 97.50 96 MET A C 1
ATOM 769 O O . MET A 1 96 ? 0.884 6.158 13.656 1.00 97.50 96 MET A O 1
ATOM 773 N N . TRP A 1 97 ? 2.710 5.563 12.502 1.00 98.19 97 TRP A N 1
ATOM 774 C CA . TRP A 1 97 ? 3.625 6.297 13.375 1.00 98.19 97 TRP A CA 1
ATOM 775 C C . TRP A 1 97 ? 3.475 7.803 13.227 1.00 98.19 97 TRP A C 1
ATOM 777 O O . TRP A 1 97 ? 3.562 8.510 14.227 1.00 98.19 97 TRP A O 1
ATOM 787 N N . PHE A 1 98 ? 3.224 8.294 12.010 1.00 98.31 98 PHE A N 1
ATOM 788 C CA . PHE A 1 98 ? 2.966 9.714 11.807 1.00 98.31 98 PHE A CA 1
ATOM 789 C C . PHE A 1 98 ? 1.681 10.150 12.513 1.00 98.31 98 PHE A C 1
ATOM 791 O O . PHE A 1 98 ? 1.725 11.108 13.278 1.00 98.31 98 PHE A O 1
ATOM 798 N N . ASN A 1 99 ? 0.571 9.423 12.329 1.00 97.56 99 ASN A N 1
ATOM 799 C CA . ASN A 1 99 ? -0.698 9.763 12.977 1.00 97.56 99 ASN A CA 1
ATOM 800 C C . ASN A 1 99 ? -0.598 9.687 14.509 1.00 97.56 99 ASN A C 1
ATOM 802 O O . ASN A 1 99 ? -1.087 10.573 15.206 1.00 97.56 99 ASN A O 1
ATOM 806 N N . MET A 1 100 ? 0.099 8.680 15.049 1.00 98.31 100 MET A N 1
ATOM 807 C CA . MET A 1 100 ? 0.329 8.589 16.493 1.00 98.31 100 MET A CA 1
ATOM 808 C C . MET A 1 100 ? 1.223 9.723 17.012 1.00 98.31 100 MET A C 1
ATOM 810 O O . MET A 1 100 ? 0.945 10.283 18.069 1.00 98.31 100 MET A O 1
ATOM 814 N N . PHE A 1 101 ? 2.280 10.092 16.279 1.00 98.44 101 PHE A N 1
ATOM 815 C CA . PHE A 1 101 ? 3.122 11.234 16.635 1.00 98.44 101 PHE A CA 1
ATOM 816 C C . PHE A 1 101 ? 2.328 12.544 16.619 1.00 98.44 101 PHE A C 1
ATOM 818 O O . PHE A 1 101 ? 2.412 13.304 17.579 1.00 98.44 101 PHE A O 1
ATOM 825 N N . ASP A 1 102 ? 1.546 12.797 15.568 1.00 98.00 102 ASP A N 1
ATOM 826 C CA . ASP A 1 102 ? 0.724 14.003 15.425 1.00 98.00 102 ASP A CA 1
ATOM 827 C C . ASP A 1 102 ? -0.320 14.119 16.551 1.00 98.00 102 ASP A C 1
ATOM 829 O O . ASP A 1 102 ? -0.457 15.182 17.166 1.00 98.00 102 ASP A O 1
ATOM 833 N N . LEU A 1 103 ? -0.986 13.011 16.900 1.00 98.19 103 LEU A N 1
ATOM 834 C CA . LEU A 1 103 ? -1.892 12.949 18.047 1.00 98.19 103 LEU A CA 1
ATOM 835 C C . LEU A 1 103 ? -1.157 13.209 19.366 1.00 98.19 103 LEU A C 1
ATOM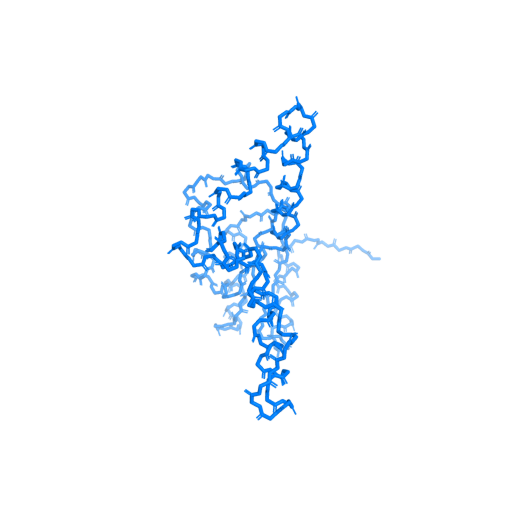 837 O O . LEU A 1 103 ? -1.543 14.108 20.109 1.00 98.19 103 LEU A O 1
ATOM 841 N N . ALA A 1 104 ? -0.105 12.442 19.664 1.00 98.12 104 ALA A N 1
ATOM 842 C CA . ALA A 1 104 ? 0.609 12.529 20.937 1.00 98.12 104 ALA A CA 1
ATOM 843 C C . ALA A 1 104 ? 1.254 13.906 21.141 1.00 98.12 104 ALA A C 1
ATOM 845 O O . ALA A 1 104 ? 1.225 14.451 22.246 1.00 98.12 104 ALA A O 1
ATOM 846 N N . HIS A 1 105 ? 1.805 14.488 20.073 1.00 97.94 105 HIS A N 1
ATOM 847 C CA . HIS A 1 105 ? 2.402 15.813 20.109 1.00 97.94 105 HIS A CA 1
ATOM 848 C C . HIS A 1 105 ? 1.360 16.879 20.449 1.00 97.94 105 HIS A C 1
ATOM 850 O O . HIS A 1 105 ? 1.584 17.641 21.389 1.00 97.94 105 HIS A O 1
ATOM 856 N N . ALA A 1 106 ? 0.222 16.900 19.742 1.00 97.31 106 ALA A N 1
ATOM 857 C CA . ALA A 1 106 ? -0.854 17.854 20.000 1.00 97.31 106 ALA A CA 1
ATOM 858 C C . ALA A 1 106 ? -1.469 17.656 21.389 1.00 97.31 106 ALA A C 1
ATOM 860 O O . ALA A 1 106 ? -1.588 18.615 22.143 1.00 97.31 106 ALA A O 1
ATOM 861 N N . TYR A 1 107 ? -1.762 16.411 21.774 1.00 98.00 107 TYR A N 1
ATOM 862 C CA . TYR A 1 107 ? -2.310 16.076 23.090 1.00 98.00 107 TYR A CA 1
ATOM 863 C C . TYR A 1 107 ? -1.435 16.609 24.239 1.00 98.00 107 TYR A C 1
ATOM 865 O O . TYR A 1 107 ? -1.950 17.062 25.261 1.00 98.00 107 TYR A O 1
ATOM 873 N N . ALA A 1 108 ? -0.110 16.603 24.059 1.00 97.81 108 ALA A N 1
ATOM 874 C CA . ALA A 1 108 ? 0.845 17.126 25.031 1.00 97.81 108 ALA A CA 1
ATOM 875 C C . ALA A 1 108 ? 0.939 18.667 25.077 1.00 97.81 108 ALA A C 1
ATOM 877 O O . ALA A 1 108 ? 1.501 19.192 26.038 1.00 97.81 108 ALA A O 1
ATOM 878 N N . GLN A 1 109 ? 0.413 19.399 24.084 1.00 95.94 109 GLN A N 1
ATOM 879 C CA . GLN A 1 109 ? 0.435 20.873 24.065 1.00 95.94 109 GLN A CA 1
ATOM 880 C C . GLN A 1 109 ? -0.697 21.524 24.884 1.00 95.94 109 GLN A C 1
ATOM 882 O O . GLN A 1 109 ? -0.704 22.743 25.045 1.00 95.94 109 GLN A O 1
ATOM 887 N N . GLY A 1 110 ? -1.638 20.740 25.420 1.00 91.50 110 GLY A N 1
ATOM 888 C CA . GLY A 1 110 ? -2.824 21.233 26.129 1.00 91.50 110 GLY A CA 1
ATOM 889 C C . GLY A 1 110 ? -4.114 20.726 25.488 1.00 91.50 110 GLY A C 1
ATOM 890 O O . GLY A 1 110 ? -4.082 20.121 24.430 1.00 91.50 110 GLY A O 1
ATOM 891 N N . GLU A 1 111 ? -5.257 20.921 26.153 1.00 93.75 111 GLU A N 1
ATOM 892 C CA . GLU A 1 111 ? -6.589 20.595 25.600 1.00 93.75 111 GLU A CA 1
ATOM 893 C C . GLU A 1 111 ? -6.752 19.136 25.116 1.00 93.75 111 GLU A C 1
ATOM 895 O O . GLU A 1 111 ? -7.528 18.868 24.205 1.00 93.75 111 GLU A O 1
ATOM 900 N N . GLY A 1 112 ? -6.051 18.178 25.739 1.00 94.69 112 GLY A N 1
ATOM 901 C CA . GLY A 1 112 ? -5.866 16.806 25.243 1.00 94.69 112 GLY A CA 1
ATOM 902 C C . GLY A 1 112 ? -7.089 16.151 24.587 1.00 94.69 112 GLY A C 1
ATOM 903 O O . GLY A 1 112 ? -7.015 15.724 23.435 1.00 94.69 112 GLY A O 1
ATOM 904 N N . MET A 1 113 ? -8.243 16.126 25.264 1.00 97.69 113 MET A N 1
ATOM 905 C CA . MET A 1 113 ? -9.454 15.513 24.697 1.00 97.69 113 MET A CA 1
ATOM 906 C C . MET A 1 113 ? -9.982 16.229 23.450 1.00 97.69 113 MET A C 1
ATOM 908 O O . MET A 1 113 ? -10.472 15.557 22.549 1.00 97.69 113 MET A O 1
ATOM 912 N N . ARG A 1 114 ? -9.833 17.557 23.343 1.00 97.75 114 ARG A N 1
ATOM 913 C CA . ARG A 1 114 ? -10.161 18.294 22.112 1.00 97.75 114 ARG A CA 1
ATOM 914 C C . ARG A 1 114 ? -9.339 17.759 20.941 1.00 97.75 114 ARG A C 1
ATOM 916 O O . ARG A 1 114 ? -9.890 17.499 19.880 1.00 97.75 114 ARG A O 1
ATOM 923 N N . HIS A 1 115 ? -8.047 17.517 21.151 1.00 97.69 115 HIS A N 1
ATOM 924 C CA . HIS A 1 115 ? -7.170 16.982 20.109 1.00 97.69 115 HIS A CA 1
ATOM 925 C C . HIS A 1 115 ? -7.484 15.536 19.731 1.00 97.69 115 HIS A C 1
ATOM 927 O O . HIS A 1 115 ? -7.396 15.201 18.552 1.00 97.69 115 HIS A O 1
ATOM 933 N N . TYR A 1 116 ? -7.890 14.694 20.684 1.00 97.75 116 TYR A N 1
ATOM 934 C CA . TYR A 1 116 ? -8.394 13.358 20.360 1.00 97.75 116 TYR A CA 1
ATOM 935 C C . TYR A 1 116 ? -9.659 13.431 19.489 1.00 97.75 116 TYR A C 1
ATOM 937 O O . TYR A 1 116 ? -9.733 12.769 18.454 1.00 97.75 116 TYR A O 1
ATOM 945 N N . VAL A 1 117 ? -10.619 14.288 19.858 1.00 97.44 117 VAL A N 1
ATOM 946 C CA . VAL A 1 117 ? -11.864 14.478 19.098 1.00 97.44 117 VAL A CA 1
ATOM 947 C C . VAL A 1 117 ? -11.579 14.985 17.680 1.00 97.44 117 VAL A C 1
ATOM 949 O O . VAL A 1 117 ? -12.109 14.440 16.718 1.00 97.44 117 VAL A O 1
ATOM 952 N N . GLU A 1 118 ? -10.719 15.992 17.532 1.00 97.00 118 GLU A N 1
ATOM 953 C CA . GLU A 1 118 ? -10.418 16.620 16.238 1.00 97.00 118 GLU A CA 1
ATOM 954 C C . GLU A 1 118 ? -9.578 15.744 15.302 1.00 97.00 118 GLU A C 1
ATOM 956 O O . GLU A 1 118 ? -9.787 15.777 14.091 1.00 97.00 118 GLU A O 1
ATOM 961 N N . LYS A 1 119 ? -8.605 14.996 15.838 1.00 96.62 119 LYS A N 1
ATOM 962 C CA . LYS A 1 119 ? -7.643 14.231 15.025 1.00 96.62 119 LYS A CA 1
ATOM 963 C C . LYS A 1 119 ? -8.044 12.778 14.790 1.00 96.62 119 LYS A C 1
ATOM 965 O O . LYS A 1 119 ? -7.549 12.186 13.837 1.00 96.62 119 LYS A O 1
ATOM 970 N N . VAL A 1 120 ? -8.887 12.203 15.651 1.00 96.75 120 VAL A N 1
ATOM 971 C CA . VAL A 1 120 ? -9.273 10.784 15.586 1.00 96.75 120 VAL A CA 1
ATOM 972 C C . VAL A 1 120 ? -10.782 10.649 15.435 1.00 96.75 120 VAL A C 1
ATOM 974 O O . VAL A 1 120 ? -11.252 10.265 14.371 1.00 96.75 120 VAL A O 1
ATOM 977 N N . GLN A 1 121 ? -11.550 11.039 16.453 1.00 96.31 121 GLN A N 1
ATOM 978 C CA . GLN A 1 121 ? -12.965 10.666 16.531 1.00 96.31 121 GLN A CA 1
ATOM 979 C C . GLN A 1 121 ? -13.835 11.298 15.430 1.00 96.31 121 GLN A C 1
ATOM 981 O O . GLN A 1 121 ? -14.600 10.605 14.768 1.00 96.31 121 GLN A O 1
ATOM 986 N N . GLN A 1 122 ? -13.735 12.613 15.208 1.00 97.25 122 GLN A N 1
ATOM 987 C CA . GLN A 1 122 ? -14.515 13.288 14.162 1.00 97.25 122 GLN A CA 1
ATOM 988 C C . GLN A 1 122 ? -14.121 12.827 12.749 1.00 97.25 122 GLN A C 1
ATOM 990 O O . GLN A 1 122 ? -15.027 12.582 11.953 1.00 97.25 122 GLN A O 1
ATOM 995 N N . PRO A 1 123 ? -12.824 12.651 12.415 1.00 97.06 123 PRO A N 1
ATOM 996 C CA . PRO A 1 123 ? -12.428 12.005 11.165 1.00 97.06 123 PRO A CA 1
ATOM 997 C C . PRO A 1 123 ? -13.005 10.596 10.979 1.00 97.06 123 PRO A C 1
ATOM 999 O O . PRO A 1 123 ? -13.478 10.288 9.888 1.00 97.06 123 PRO A O 1
ATOM 1002 N N . GLU A 1 124 ? -13.016 9.761 12.022 1.00 97.00 124 GLU A N 1
ATOM 1003 C CA . GLU A 1 124 ? -13.622 8.423 11.967 1.00 97.00 124 GLU A CA 1
ATOM 1004 C C . GLU A 1 124 ? -15.134 8.498 11.691 1.00 97.00 124 GLU A C 1
ATOM 1006 O O . GLU A 1 124 ? -15.630 7.807 10.800 1.00 97.00 124 GLU A O 1
ATOM 1011 N N . PHE A 1 125 ? -15.864 9.392 12.369 1.00 96.69 125 PHE A N 1
ATOM 1012 C CA . PHE A 1 125 ? -17.291 9.624 12.104 1.00 96.69 125 PHE A CA 1
ATOM 1013 C C . PHE A 1 125 ? -17.558 10.160 10.697 1.00 96.69 125 PHE A C 1
ATOM 1015 O O . PHE A 1 125 ? -18.508 9.730 10.044 1.00 96.69 125 PHE A O 1
ATOM 1022 N N . ALA A 1 126 ? -16.721 11.072 10.202 1.00 97.38 126 ALA A N 1
ATOM 1023 C CA . ALA A 1 126 ? -16.845 11.610 8.852 1.00 97.38 126 ALA A CA 1
ATOM 1024 C C . ALA A 1 126 ? -16.572 10.549 7.773 1.00 97.38 126 ALA A C 1
ATOM 1026 O O . ALA A 1 126 ? -17.182 10.606 6.709 1.00 97.38 126 ALA A O 1
ATOM 1027 N N . ALA A 1 127 ? -15.704 9.573 8.056 1.00 97.38 127 ALA A N 1
ATOM 1028 C CA . ALA A 1 127 ? -15.401 8.458 7.162 1.00 97.38 127 ALA A CA 1
ATOM 1029 C C . ALA A 1 127 ? -16.441 7.323 7.223 1.00 97.38 127 ALA A C 1
ATOM 1031 O O . ALA A 1 127 ? -16.463 6.464 6.337 1.00 97.38 127 ALA A O 1
ATOM 1032 N N . ALA A 1 128 ? -17.314 7.292 8.236 1.00 96.44 128 ALA A N 1
ATOM 1033 C CA . ALA A 1 128 ? -18.298 6.220 8.391 1.00 96.44 128 ALA A CA 1
ATOM 1034 C C . ALA A 1 128 ? -19.260 6.081 7.189 1.00 96.44 128 ALA A C 1
ATOM 1036 O O . ALA A 1 128 ? -19.427 4.962 6.696 1.00 96.44 128 ALA A O 1
ATOM 1037 N N . PRO A 1 129 ? -19.814 7.170 6.608 1.00 96.81 129 PRO A N 1
ATOM 1038 C CA . PRO A 1 129 ? -20.604 7.093 5.375 1.00 96.81 129 PRO A CA 1
ATOM 1039 C C . PRO A 1 129 ? -19.826 6.590 4.147 1.00 96.81 129 PRO A C 1
ATOM 1041 O O . PRO A 1 129 ? -20.442 6.147 3.180 1.00 96.81 129 PRO A O 1
ATOM 1044 N N . GLU A 1 130 ? -18.491 6.648 4.172 1.00 97.38 130 GLU A N 1
ATOM 1045 C CA . GLU A 1 130 ? -17.606 6.145 3.109 1.00 97.38 130 GLU A CA 1
ATOM 1046 C C . GLU A 1 130 ? -17.212 4.668 3.312 1.00 97.38 130 GLU A C 1
ATOM 1048 O O . GLU A 1 130 ? -16.530 4.086 2.467 1.00 97.38 130 GLU A O 1
ATOM 1053 N N . GLY A 1 131 ? -17.675 4.040 4.400 1.00 96.00 131 GLY A N 1
ATOM 1054 C CA . GLY A 1 131 ? -17.484 2.616 4.685 1.00 96.00 131 GLY A CA 1
ATOM 1055 C C . GLY A 1 131 ? -16.506 2.300 5.818 1.00 96.00 131 GLY A C 1
ATOM 1056 O O . GLY A 1 131 ? -16.179 1.130 6.005 1.00 96.00 131 GLY A O 1
ATOM 1057 N N . TYR A 1 132 ? -16.032 3.294 6.576 1.00 96.75 132 TYR A N 1
ATOM 1058 C CA . TYR A 1 132 ? -15.237 3.045 7.782 1.00 96.75 132 TYR A CA 1
ATOM 1059 C C . TYR A 1 132 ? -16.123 2.571 8.948 1.00 96.75 132 TYR A C 1
ATOM 1061 O O . TYR A 1 132 ? -17.079 3.247 9.316 1.00 96.75 132 TYR A O 1
ATOM 1069 N N . SER A 1 133 ? -15.811 1.422 9.550 1.00 95.38 133 SER A N 1
ATOM 1070 C CA . SER A 1 133 ? -16.683 0.770 10.544 1.00 95.38 133 SER A CA 1
ATOM 1071 C C . SER A 1 133 ? -16.144 0.757 11.978 1.00 95.38 133 SER A C 1
ATOM 1073 O O . SER A 1 133 ? -16.917 0.561 12.913 1.00 95.38 133 SER A O 1
ATOM 1075 N N . PHE A 1 134 ? -14.856 1.046 12.190 1.00 95.44 134 PHE A N 1
ATOM 1076 C CA . PHE A 1 134 ? -14.229 0.970 13.520 1.00 95.44 134 PHE A CA 1
ATOM 1077 C C . PHE A 1 134 ? -14.659 2.107 14.478 1.00 95.44 134 PHE A C 1
ATOM 1079 O O . PHE A 1 134 ? -14.287 2.087 15.646 1.00 95.44 134 PHE A O 1
ATOM 1086 N N . VAL A 1 135 ? -15.515 3.044 14.038 1.00 93.25 135 VAL A N 1
ATOM 1087 C CA . VAL A 1 135 ? -16.250 3.957 14.946 1.00 93.25 135 VAL A CA 1
ATOM 1088 C C . VAL A 1 135 ? -16.973 3.185 16.055 1.00 93.25 135 VAL A C 1
ATOM 1090 O O . VAL A 1 135 ? -17.057 3.657 17.183 1.00 93.25 135 VAL A O 1
ATOM 1093 N N . SER A 1 136 ? -17.434 1.977 15.723 1.00 91.75 136 SER A N 1
ATOM 1094 C CA . SER A 1 136 ? -18.091 1.009 16.594 1.00 91.75 136 SER A CA 1
ATOM 1095 C C . SER A 1 136 ? -17.124 -0.160 16.831 1.00 91.75 136 SER A C 1
ATOM 1097 O O . SER A 1 136 ? -17.147 -1.197 16.162 1.00 91.75 136 SER A O 1
ATOM 1099 N N . HIS A 1 137 ? -16.148 0.066 17.709 1.00 92.25 137 HIS A N 1
ATOM 1100 C CA . HIS A 1 137 ? -15.000 -0.821 17.874 1.00 92.25 137 HIS A CA 1
ATOM 1101 C C . HIS A 1 137 ? -15.363 -2.177 18.500 1.00 92.25 137 HIS A C 1
ATOM 1103 O O . HIS A 1 137 ? -14.680 -3.156 18.203 1.00 92.25 137 HIS A O 1
ATOM 1109 N N . GLN A 1 138 ? -16.412 -2.284 19.327 1.00 88.25 138 GLN A N 1
ATOM 1110 C CA . GLN A 1 138 ? -16.886 -3.568 19.866 1.00 88.25 138 GLN A CA 1
ATOM 1111 C C . GLN A 1 138 ? -17.500 -4.419 18.753 1.00 88.25 138 GLN A C 1
ATOM 1113 O O . GLN A 1 138 ? -17.199 -5.612 18.635 1.00 88.25 138 GLN A O 1
ATOM 1118 N N . GLN A 1 139 ? -18.325 -3.818 17.897 1.00 90.75 139 GLN A N 1
ATOM 1119 C CA . GLN A 1 139 ? -18.853 -4.486 16.715 1.00 90.75 139 GLN A CA 1
ATOM 1120 C C . GLN A 1 139 ? -17.720 -4.983 15.808 1.00 90.75 139 GLN A C 1
ATOM 1122 O O . GLN A 1 139 ? -17.740 -6.146 15.393 1.00 90.75 139 GLN A O 1
ATOM 1127 N N . GLU A 1 140 ? -16.722 -4.140 15.544 1.00 94.19 140 GLU A N 1
ATOM 1128 C CA . GLU A 1 140 ? -15.620 -4.436 14.624 1.00 94.19 140 GLU A CA 1
ATOM 1129 C C . GLU A 1 140 ? -14.716 -5.579 15.121 1.00 94.19 140 GLU A C 1
ATOM 1131 O O . GLU A 1 140 ? -14.291 -6.425 14.333 1.00 94.19 140 GLU A O 1
ATOM 1136 N N . VAL A 1 141 ? -14.480 -5.683 16.438 1.00 94.62 141 VAL A N 1
ATOM 1137 C CA . VAL A 1 141 ? -13.735 -6.814 17.036 1.00 94.62 141 VAL A CA 1
ATOM 1138 C C . VAL A 1 141 ? -14.595 -8.062 17.271 1.00 94.62 141 VAL A C 1
ATOM 1140 O O . VAL A 1 141 ? -14.108 -9.067 17.794 1.00 94.62 141 VAL A O 1
ATOM 1143 N N . GLY A 1 142 ? -15.862 -8.038 16.848 1.00 94.62 142 GLY A N 1
ATOM 1144 C CA . GLY A 1 142 ? -16.732 -9.208 16.812 1.00 94.62 142 GLY A CA 1
ATOM 1145 C C . GLY A 1 142 ? -17.522 -9.474 18.093 1.00 94.62 142 GLY A C 1
ATOM 1146 O O . GLY A 1 142 ? -17.990 -10.599 18.278 1.00 94.62 142 GLY A O 1
ATOM 1147 N N . THR A 1 143 ? -17.736 -8.483 18.962 1.00 92.25 143 THR A N 1
ATOM 1148 C CA . THR A 1 143 ? -18.529 -8.660 20.195 1.00 92.25 143 THR A CA 1
ATOM 1149 C C . THR A 1 143 ? -19.918 -9.239 19.890 1.00 92.25 143 THR A C 1
ATOM 1151 O O . THR A 1 143 ? -20.321 -10.241 20.481 1.00 92.25 143 THR A O 1
ATOM 1154 N N . GLY A 1 144 ? -20.602 -8.738 18.855 1.00 90.00 144 GLY A N 1
ATOM 1155 C CA . GLY A 1 144 ? -21.904 -9.277 18.434 1.00 90.00 144 GLY A CA 1
ATOM 1156 C C . GLY A 1 144 ? -21.861 -10.696 17.856 1.00 90.00 144 GLY A C 1
ATOM 1157 O O . GLY A 1 144 ? -22.851 -11.428 17.923 1.00 90.00 144 GLY A O 1
ATOM 1158 N N . TYR A 1 145 ? -20.720 -11.121 17.305 1.00 94.12 145 TYR A N 1
ATOM 1159 C CA . TYR A 1 145 ? -20.524 -12.512 16.896 1.00 94.12 145 TYR A CA 1
ATOM 1160 C C . TYR A 1 145 ? -20.469 -13.426 18.126 1.00 94.12 145 TYR A C 1
ATOM 1162 O O . TYR A 1 145 ? -21.179 -14.434 18.172 1.00 94.12 145 TYR A O 1
ATOM 1170 N N . PHE A 1 146 ? -19.698 -13.052 19.149 1.00 92.25 146 PHE A N 1
ATOM 1171 C CA . PHE A 1 146 ? -19.591 -13.836 20.381 1.00 92.25 146 PHE A CA 1
ATOM 1172 C C . PHE A 1 146 ? -20.877 -13.827 21.220 1.00 92.25 146 PHE A C 1
ATOM 1174 O O . PHE A 1 146 ? -21.205 -14.848 21.833 1.00 92.25 146 PHE A O 1
ATOM 1181 N N . ASP A 1 147 ? -21.669 -12.755 21.168 1.00 89.94 147 ASP A N 1
ATOM 1182 C CA . ASP A 1 147 ? -23.009 -12.729 21.767 1.00 89.94 147 ASP A CA 1
ATOM 1183 C C . ASP A 1 147 ? -23.941 -13.759 21.119 1.00 89.94 147 ASP A C 1
ATOM 1185 O O . ASP A 1 147 ? -24.614 -14.520 21.818 1.00 89.94 147 ASP A O 1
ATOM 1189 N N . LYS A 1 148 ? -23.938 -13.867 19.783 1.00 90.12 148 LYS A N 1
ATOM 1190 C CA . LYS A 1 148 ? -24.721 -14.894 19.071 1.00 90.12 148 LYS A CA 1
ATOM 1191 C C . LYS A 1 148 ? -24.266 -16.304 19.425 1.00 90.12 148 LYS A C 1
ATOM 1193 O O . LYS A 1 148 ? -25.110 -17.165 19.669 1.00 90.12 148 LYS A O 1
ATOM 1198 N N . VAL A 1 149 ? -22.953 -16.540 19.479 1.00 93.69 149 VAL A N 1
ATOM 1199 C CA . VAL A 1 149 ? -22.390 -17.832 19.906 1.00 93.69 149 VAL A CA 1
ATOM 1200 C C . VAL A 1 149 ? -22.886 -18.191 21.309 1.00 93.69 149 VAL A C 1
ATOM 1202 O O . VAL A 1 149 ? -23.375 -19.300 21.518 1.00 93.69 149 VAL A O 1
ATOM 1205 N N . THR A 1 150 ? -22.843 -17.243 22.247 1.00 91.44 150 THR A N 1
ATOM 1206 C CA . THR A 1 150 ? -23.305 -17.442 23.629 1.00 91.44 150 THR A CA 1
ATOM 1207 C C . THR A 1 150 ? -24.796 -17.759 23.687 1.00 91.44 150 THR A C 1
ATOM 1209 O O . THR A 1 150 ? -25.193 -18.745 24.308 1.00 91.44 150 THR A O 1
ATOM 1212 N N . THR A 1 151 ? -25.625 -16.981 22.992 1.00 88.81 151 THR A N 1
ATOM 1213 C CA . THR A 1 151 ? -27.076 -17.198 22.940 1.00 88.81 151 THR A CA 1
ATOM 1214 C C . THR A 1 151 ? -27.436 -18.561 22.347 1.00 88.81 151 THR A C 1
ATOM 1216 O O . THR A 1 151 ? -28.321 -19.235 22.871 1.00 88.81 151 THR A O 1
ATOM 1219 N N . ILE A 1 152 ? -26.740 -19.013 21.296 1.00 92.25 152 ILE A N 1
ATOM 1220 C CA . ILE A 1 152 ? -26.958 -20.342 20.700 1.00 92.25 152 ILE A CA 1
ATOM 1221 C C . ILE A 1 152 ? -26.592 -21.450 21.695 1.00 92.25 152 ILE A C 1
ATOM 1223 O O . ILE A 1 152 ? -27.380 -22.376 21.887 1.00 92.25 152 ILE A O 1
ATOM 1227 N N . ILE A 1 153 ? -25.432 -21.349 22.355 1.00 90.00 153 ILE A N 1
ATOM 1228 C CA . ILE A 1 153 ? -24.978 -22.333 23.356 1.00 90.00 153 ILE A CA 1
ATOM 1229 C C . ILE A 1 153 ? -25.974 -22.441 24.516 1.00 90.00 153 ILE A C 1
ATOM 1231 O O . ILE A 1 153 ? -26.232 -23.538 25.007 1.00 90.00 153 ILE A O 1
ATOM 1235 N N . GLN A 1 154 ? -26.557 -21.319 24.937 1.00 88.06 154 GLN A N 1
ATOM 1236 C CA . GLN A 1 154 ? -27.510 -21.263 26.047 1.00 88.06 154 GLN A CA 1
ATOM 1237 C C . GLN A 1 154 ? -28.960 -21.580 25.642 1.00 88.06 154 GLN A C 1
ATOM 1239 O O . GLN A 1 154 ? -29.873 -21.444 26.453 1.00 88.06 154 GLN A O 1
ATOM 1244 N N . GLY A 1 155 ? -29.198 -22.040 24.410 1.00 84.19 155 GLY A N 1
ATOM 1245 C CA . GLY A 1 155 ? -30.525 -22.481 23.974 1.00 84.19 155 GLY A CA 1
ATOM 1246 C C . GLY A 1 155 ? -31.499 -21.344 23.651 1.00 84.19 155 GLY A C 1
ATOM 1247 O O . GLY A 1 155 ? -32.709 -21.542 23.727 1.00 84.19 155 GLY A O 1
ATOM 1248 N N . GLY A 1 156 ? -30.994 -20.167 23.271 1.00 72.44 156 GLY A N 1
ATOM 1249 C CA . GLY A 1 156 ? -31.792 -19.055 22.744 1.00 72.44 156 GLY A CA 1
ATOM 1250 C C . GLY A 1 156 ? -32.028 -17.891 23.709 1.00 72.44 156 GLY A C 1
ATOM 1251 O O . GLY A 1 156 ? -32.569 -16.876 23.281 1.00 72.44 156 GLY A O 1
ATOM 1252 N N . ALA A 1 157 ? -31.598 -17.991 24.970 1.00 71.88 157 ALA A N 1
ATOM 1253 C CA . ALA A 1 157 ? -31.668 -16.895 25.936 1.00 71.88 157 ALA A CA 1
ATOM 1254 C C . ALA A 1 157 ? -30.386 -16.826 26.778 1.00 71.88 157 ALA A C 1
ATOM 1256 O O . ALA A 1 157 ? -30.029 -17.799 27.438 1.00 71.88 157 ALA A O 1
ATOM 1257 N N . SER A 1 158 ? -29.722 -15.667 26.764 1.00 67.75 158 SER A N 1
ATOM 1258 C CA . SER A 1 158 ? -28.555 -15.360 27.597 1.00 67.75 158 SER A CA 1
ATOM 1259 C C . SER A 1 158 ? -28.782 -14.076 28.377 1.00 67.75 158 SER A C 1
ATOM 1261 O O . SER A 1 158 ? -29.261 -13.092 27.820 1.00 67.75 158 SER A O 1
ATOM 1263 N N . SER A 1 159 ? -28.421 -14.070 29.661 1.00 73.44 159 SER A N 1
ATOM 1264 C CA . SER A 1 159 ? -28.461 -12.878 30.519 1.00 73.44 159 SER A CA 1
ATOM 1265 C C . SER A 1 159 ? -27.118 -12.137 30.591 1.00 73.44 159 SER A C 1
ATOM 1267 O O . SER A 1 159 ? -26.967 -11.249 31.424 1.00 73.44 159 SER A O 1
ATOM 1269 N N . VAL A 1 160 ? -26.123 -12.542 29.793 1.00 73.69 160 VAL A N 1
ATOM 1270 C CA . VAL A 1 160 ? -24.731 -12.052 29.873 1.00 73.69 160 VAL A CA 1
ATOM 1271 C C . VAL A 1 160 ? -24.157 -11.648 28.507 1.00 73.69 160 VAL A C 1
ATOM 1273 O O . VAL A 1 160 ? -22.962 -11.797 28.270 1.00 73.69 160 VAL A O 1
ATOM 1276 N N . THR A 1 161 ? -24.997 -11.168 27.585 1.00 68.31 161 THR A N 1
ATOM 1277 C CA . THR A 1 161 ? -24.533 -10.592 26.306 1.00 68.31 161 THR A CA 1
ATOM 1278 C C . THR A 1 161 ? -23.832 -9.252 26.530 1.00 68.31 161 THR A C 1
ATOM 1280 O O . THR A 1 161 ? -24.259 -8.490 27.394 1.00 68.31 161 THR A O 1
ATOM 1283 N N . ALA A 1 162 ? -22.794 -8.956 25.752 1.00 71.31 162 ALA A N 1
ATOM 1284 C CA . ALA A 1 162 ? -21.924 -7.799 25.935 1.00 71.31 162 ALA A CA 1
ATOM 1285 C C . ALA A 1 162 ? -22.357 -6.541 25.159 1.00 71.31 162 ALA A C 1
ATOM 1287 O O . ALA A 1 162 ? -22.019 -5.443 25.596 1.00 71.31 162 ALA A O 1
ATOM 1288 N N . LEU A 1 163 ? -23.086 -6.666 24.040 1.00 64.44 163 LEU A N 1
ATOM 1289 C CA . LEU A 1 163 ? -23.549 -5.498 23.274 1.00 64.44 163 LEU A CA 1
ATOM 1290 C C . LEU A 1 163 ? -24.766 -4.811 23.896 1.00 64.44 163 LEU A C 1
ATOM 1292 O O . LEU A 1 163 ? -24.790 -3.583 23.947 1.00 64.44 163 LEU A O 1
ATOM 1296 N N . THR A 1 164 ? -25.746 -5.589 24.364 1.00 71.38 164 THR A N 1
ATOM 1297 C CA . THR A 1 164 ? -26.997 -5.059 24.927 1.00 71.38 164 THR A CA 1
ATOM 1298 C C . THR A 1 164 ? -26.707 -4.196 26.160 1.00 71.38 164 THR A C 1
ATOM 1300 O O . THR A 1 164 ? -26.284 -4.721 27.192 1.00 71.38 164 THR A O 1
ATOM 1303 N N . GLY A 1 165 ? -26.957 -2.888 26.068 1.00 73.12 165 GLY A N 1
ATOM 1304 C CA . GLY A 1 165 ? -26.683 -1.909 27.129 1.00 73.12 165 GLY A CA 1
ATOM 1305 C C . GLY A 1 165 ? -25.230 -1.422 27.194 1.00 73.12 165 GLY A C 1
ATOM 1306 O O . GLY A 1 165 ? -24.797 -0.910 28.229 1.00 73.12 165 GLY A O 1
ATOM 1307 N N . SER A 1 166 ? -24.454 -1.614 26.125 1.00 72.75 166 SER A N 1
ATOM 1308 C CA . SER A 1 166 ? -23.108 -1.050 26.001 1.00 72.75 166 SER A CA 1
ATOM 1309 C C . SER A 1 166 ? -23.153 0.440 25.641 1.00 72.75 166 SER A C 1
ATOM 1311 O O . SER A 1 166 ? -24.064 0.909 24.967 1.00 72.75 166 SER A O 1
ATOM 1313 N N . THR A 1 167 ? -22.119 1.197 26.023 1.00 71.00 167 THR A N 1
ATOM 1314 C CA . THR A 1 167 ? -21.987 2.607 25.606 1.00 71.00 167 THR A CA 1
ATOM 1315 C C . THR A 1 167 ? -21.861 2.768 24.093 1.00 71.00 167 THR A C 1
ATOM 1317 O O . THR A 1 167 ? -22.094 3.859 23.589 1.00 71.00 167 THR A O 1
ATOM 1320 N N . GLU A 1 168 ? -21.454 1.710 23.386 1.00 68.19 168 GLU A N 1
ATOM 1321 C CA . GLU A 1 168 ? -21.413 1.696 21.926 1.00 68.19 168 GLU A CA 1
ATOM 1322 C C . GLU A 1 168 ? -22.826 1.728 21.337 1.00 68.19 168 GLU A C 1
ATOM 1324 O O . GLU A 1 168 ? -23.102 2.605 20.536 1.00 68.19 168 GLU A O 1
ATOM 1329 N N . GLU A 1 169 ? -23.742 0.875 21.813 1.00 72.25 169 GLU A N 1
ATOM 1330 C CA . GLU A 1 169 ? -25.153 0.879 21.381 1.00 72.25 169 GLU A CA 1
ATOM 1331 C C . GLU A 1 169 ? -25.853 2.227 21.642 1.00 72.25 169 GLU A C 1
ATOM 1333 O O . GLU A 1 169 ? -26.715 2.643 20.870 1.00 72.25 169 GLU A O 1
ATOM 1338 N N . ASP A 1 170 ? -25.473 2.921 22.718 1.00 67.06 170 ASP A N 1
ATOM 1339 C CA . ASP A 1 170 ? -26.111 4.175 23.130 1.00 67.06 170 ASP A CA 1
ATOM 1340 C C . ASP A 1 170 ? -25.543 5.436 22.448 1.00 67.06 170 ASP A C 1
ATOM 1342 O O . ASP A 1 170 ? -26.223 6.465 22.407 1.00 67.06 170 ASP A O 1
ATOM 1346 N N . GLN A 1 171 ? -24.28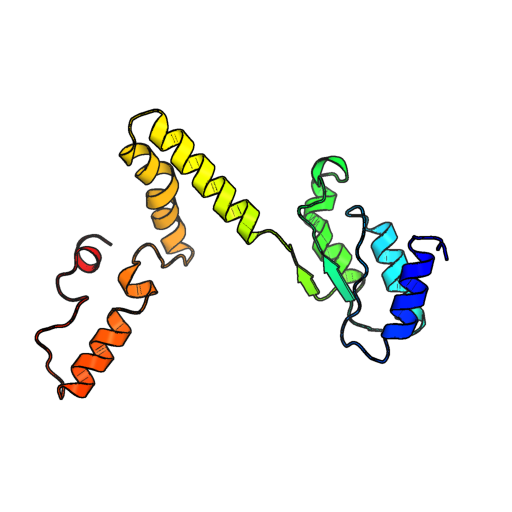4 5.418 21.992 1.00 67.25 171 GLN A N 1
ATOM 1347 C CA . GLN A 1 171 ? -23.552 6.639 21.599 1.00 67.25 171 GLN A CA 1
ATOM 1348 C C . GLN A 1 171 ? -22.958 6.608 20.185 1.00 67.25 171 GLN A C 1
ATOM 1350 O O . GLN A 1 171 ? -22.435 7.638 19.749 1.00 67.25 171 GLN A O 1
ATOM 1355 N N . PHE A 1 172 ? -23.023 5.471 19.488 1.00 66.88 172 PHE A N 1
ATOM 1356 C CA . PHE A 1 172 ? -22.424 5.242 18.171 1.00 66.88 172 PHE A CA 1
ATOM 1357 C C . PHE A 1 172 ? -23.436 4.603 17.212 1.00 66.88 172 PHE A C 1
ATOM 1359 O O . PHE A 1 172 ? -23.344 4.908 16.001 1.00 66.88 172 PHE A O 1
#

Nearest PDB structures (foldseek):
  3lg3-assembly1_B-2  TM=9.872E-01  e=1.366E-20  Yersinia pestis
  7cmx-assembly1_C  TM=9.931E-01  e=6.749E-20  Bacillus cereus ATCC 14579
  3lg3-assembly1_A-2  TM=9.865E-01  e=4.589E-20  Yersinia pestis
  1igw-assembly1_C  TM=9.892E-01  e=7.535E-20  Escherichia coli
  6wsi-assembly1_C  TM=9.911E-01  e=9.495E-19  Mycobacterium tuberculosis

Secondary structure (DSSP, 8-state):
-----SHHHHHHHHHHHGGG-SEEE---SS--HHHHHHHHHHHHHHSTT-EEEEE--TTS-HHHH--HHHHHHHHHHHHHTTEEEEE-TTHHHHHHHHHHHHHHHHHHTS-HHHHHIIIIIHHHHHHGGGT--TTSHHHHTTHHHHHHHHHHHTTS--S--SSTT-HHHHH-

pLDDT: mean 94.12, std 8.46, range [64.44, 98.94]